Protein AF-A0A1W9QXQ5-F1 (afdb_monomer_lite)

Radius of gyration: 15.57 Å; chains: 1; bounding box: 35×20×49 Å

Foldseek 3Di:
DDPVVVVVVVLVCLQCVLVVVLVVQCVLQPDPVLNVLSVVLSVCLVVVLVVLLCCLPPPDPDPCSVCSSVVSSVVSVVSVVVSSVVSVVVRVD

pLDDT: mean 92.26, std 5.92, range [60.91, 98.0]

Secondary structure (DSSP, 8-state):
--HHHHHHHHHHHHHHHHHHHHHHHHHH--SHHHHHHHHHHHHHHHHHHHHHHHIIIIIS--TTGGGHHHHHHHHHHHHHHHHHHHHHHHHT-

Sequence (93 aa):
MDTFALGAIGFLIWAISPYLFAVFMTKQSIQYAATLVVMGVSSILAIGGIFLLIDAMYIHLDAQSALVFVVIPMYQWIILLIAALPVYFINKK

Structure (mmCIF, N/CA/C/O backbone):
data_AF-A0A1W9QXQ5-F1
#
_entry.id   AF-A0A1W9QXQ5-F1
#
loop_
_atom_site.group_PDB
_atom_site.id
_atom_site.type_symbol
_atom_site.label_atom_id
_atom_site.label_alt_id
_atom_site.label_comp_id
_atom_site.label_asym_id
_atom_site.label_entity_id
_atom_site.label_seq_id
_atom_site.pdbx_PDB_ins_code
_atom_site.Cartn_x
_atom_site.Cartn_y
_atom_site.Cartn_z
_atom_site.occupancy
_atom_site.B_iso_or_equiv
_atom_site.auth_seq_id
_atom_site.auth_comp_id
_atom_site.auth_asym_id
_atom_site.auth_atom_id
_atom_site.pdbx_PDB_model_num
ATOM 1 N N . MET A 1 1 ? -5.884 -9.552 -27.395 1.00 60.91 1 MET A N 1
ATOM 2 C CA . MET A 1 1 ? -5.023 -8.741 -26.513 1.00 60.91 1 MET A CA 1
ATOM 3 C C . MET A 1 1 ? -3.655 -9.368 -26.532 1.00 60.91 1 MET A C 1
ATOM 5 O O . MET A 1 1 ? -3.557 -10.575 -26.344 1.00 60.91 1 MET A O 1
ATOM 9 N N . ASP A 1 2 ? -2.638 -8.567 -26.792 1.00 83.38 2 ASP A N 1
ATOM 10 C CA . ASP A 1 2 ? -1.264 -9.042 -26.902 1.00 83.38 2 ASP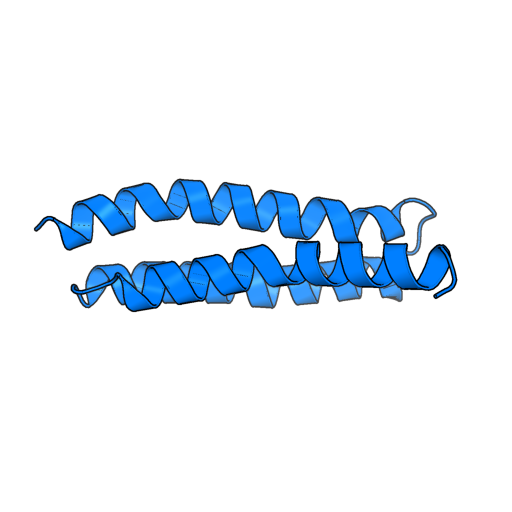 A CA 1
ATOM 11 C C . ASP A 1 2 ? -0.774 -9.448 -25.503 1.00 83.38 2 ASP A C 1
ATOM 13 O O . ASP A 1 2 ? -1.176 -8.850 -24.500 1.00 83.38 2 ASP A O 1
ATOM 17 N N . THR A 1 3 ? 0.074 -10.472 -25.404 1.00 82.50 3 THR A N 1
ATOM 18 C CA . THR A 1 3 ? 0.574 -11.005 -24.118 1.00 82.50 3 THR A CA 1
ATOM 19 C C . THR A 1 3 ? 1.219 -9.928 -23.244 1.00 82.50 3 THR A C 1
ATOM 21 O O . THR A 1 3 ? 1.055 -9.932 -22.025 1.00 82.50 3 THR A O 1
ATOM 24 N N . PHE A 1 4 ? 1.879 -8.958 -23.876 1.00 83.06 4 PHE A N 1
ATOM 25 C CA . PHE A 1 4 ? 2.438 -7.776 -23.228 1.00 83.06 4 PHE A CA 1
ATOM 26 C C . PHE A 1 4 ? 1.374 -6.927 -22.511 1.00 83.06 4 PHE A C 1
ATOM 28 O O . PHE A 1 4 ? 1.547 -6.569 -21.347 1.00 83.06 4 PHE A O 1
ATOM 35 N N . ALA A 1 5 ? 0.246 -6.649 -23.173 1.00 87.81 5 ALA A N 1
ATOM 36 C CA . ALA A 1 5 ? -0.835 -5.850 -22.600 1.00 87.81 5 ALA A CA 1
ATOM 37 C C . ALA A 1 5 ? -1.476 -6.550 -21.391 1.00 87.81 5 ALA A C 1
ATOM 39 O O . ALA A 1 5 ? -1.763 -5.909 -20.381 1.00 87.81 5 ALA A O 1
ATOM 40 N N . LEU A 1 6 ? -1.640 -7.874 -21.462 1.00 89.88 6 LEU A N 1
ATOM 41 C CA . LEU A 1 6 ? -2.112 -8.683 -20.334 1.00 89.88 6 LEU A CA 1
ATOM 42 C C . LEU A 1 6 ? -1.150 -8.626 -19.139 1.00 89.88 6 LEU A C 1
ATOM 44 O O . LEU A 1 6 ? -1.600 -8.459 -18.005 1.00 89.88 6 LEU A O 1
ATOM 48 N N . GLY A 1 7 ? 0.160 -8.712 -19.388 1.00 88.19 7 GLY A N 1
ATOM 49 C CA . GLY A 1 7 ? 1.179 -8.581 -18.344 1.00 88.19 7 GLY A CA 1
ATOM 50 C C . GLY A 1 7 ? 1.132 -7.219 -17.647 1.00 88.19 7 GLY A C 1
ATOM 51 O O . GLY A 1 7 ? 1.109 -7.154 -16.419 1.00 88.19 7 GLY A O 1
ATOM 52 N N . ALA A 1 8 ? 1.032 -6.133 -18.419 1.00 89.12 8 ALA A N 1
ATOM 53 C CA . ALA A 1 8 ? 0.928 -4.778 -17.878 1.00 89.12 8 ALA A CA 1
ATOM 54 C C . ALA A 1 8 ? -0.329 -4.588 -17.010 1.00 89.12 8 ALA A C 1
ATOM 56 O O . ALA A 1 8 ? -0.243 -4.035 -15.914 1.00 89.12 8 ALA A O 1
ATOM 57 N N . ILE A 1 9 ? -1.483 -5.100 -17.455 1.00 92.06 9 ILE A N 1
ATOM 58 C CA . ILE A 1 9 ? -2.723 -5.076 -16.663 1.00 92.06 9 ILE A CA 1
ATOM 59 C C . ILE A 1 9 ? -2.538 -5.837 -15.344 1.00 92.06 9 ILE A C 1
ATOM 61 O O . ILE A 1 9 ? -2.948 -5.344 -14.294 1.00 92.06 9 ILE A O 1
ATOM 65 N N . GLY A 1 1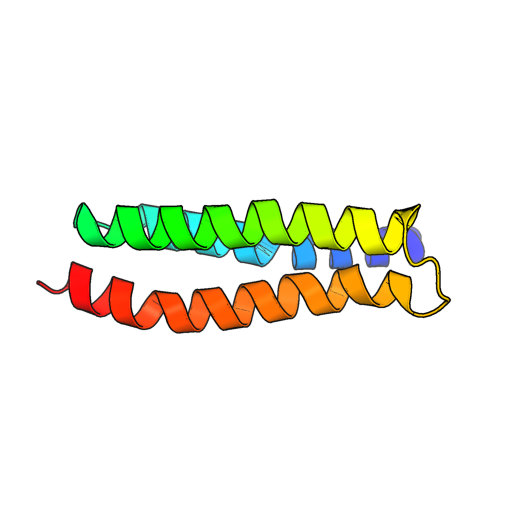0 ? -1.882 -7.001 -15.375 1.00 92.44 10 GLY A N 1
ATOM 66 C CA . GLY A 1 10 ? -1.566 -7.773 -14.171 1.00 92.44 10 GLY A CA 1
ATOM 67 C C . GLY A 1 10 ? -0.739 -6.976 -13.159 1.00 92.44 10 GLY A C 1
ATOM 68 O O . GLY A 1 10 ? -1.098 -6.923 -11.982 1.00 92.44 10 GLY A O 1
ATOM 69 N N . PHE A 1 11 ? 0.312 -6.288 -13.615 1.00 90.75 11 PHE A N 1
ATOM 70 C CA . PHE A 1 11 ? 1.120 -5.425 -12.747 1.00 90.75 11 PHE A CA 1
ATOM 71 C C . PHE A 1 11 ? 0.348 -4.220 -12.212 1.00 90.75 11 PHE A C 1
ATOM 73 O O . PHE A 1 11 ? 0.525 -3.864 -11.050 1.00 90.75 11 PHE A O 1
ATOM 80 N N . LEU A 1 12 ? -0.536 -3.617 -13.009 1.00 91.81 12 LEU A N 1
ATOM 81 C CA . LEU A 1 12 ? -1.384 -2.519 -12.540 1.00 91.81 12 LEU A CA 1
ATOM 82 C C . LEU A 1 12 ? -2.341 -2.981 -11.439 1.00 91.81 12 LEU A C 1
ATOM 84 O O . LEU A 1 12 ? -2.460 -2.317 -10.411 1.00 91.81 12 LEU A O 1
ATOM 88 N N . ILE A 1 13 ? -2.983 -4.138 -11.616 1.00 95.38 13 ILE A N 1
ATOM 89 C CA . ILE A 1 13 ? -3.856 -4.724 -10.591 1.00 95.38 13 ILE A CA 1
ATOM 90 C C . ILE A 1 13 ? -3.048 -5.029 -9.326 1.00 95.38 13 ILE A C 1
ATOM 92 O O . ILE A 1 13 ? -3.475 -4.666 -8.228 1.00 95.38 13 ILE A O 1
ATOM 96 N N . TRP A 1 14 ? -1.868 -5.638 -9.474 1.00 95.44 14 TRP A N 1
ATOM 97 C CA . TRP A 1 14 ? -0.959 -5.908 -8.361 1.00 95.44 14 TRP A CA 1
ATOM 98 C C . TRP A 1 14 ? -0.592 -4.628 -7.608 1.00 95.44 14 TRP A C 1
ATOM 100 O O . TRP A 1 14 ? -0.768 -4.571 -6.392 1.00 95.44 14 TRP A O 1
ATOM 110 N N . ALA A 1 15 ? -0.184 -3.581 -8.325 1.00 92.94 15 ALA A N 1
ATOM 111 C CA . ALA A 1 15 ? 0.220 -2.305 -7.750 1.00 92.94 15 ALA A CA 1
ATOM 112 C C . ALA A 1 15 ? -0.926 -1.550 -7.066 1.00 92.94 15 ALA A C 1
ATOM 114 O O . ALA A 1 15 ? -0.702 -0.889 -6.057 1.00 92.94 15 ALA A O 1
ATOM 115 N N . ILE A 1 16 ? -2.155 -1.651 -7.579 1.00 94.44 16 ILE A N 1
ATOM 116 C CA . ILE A 1 16 ? -3.324 -0.960 -7.013 1.00 94.44 16 ILE A CA 1
ATOM 117 C C . ILE A 1 16 ? -3.908 -1.718 -5.807 1.00 94.44 16 ILE A C 1
ATOM 119 O O . ILE A 1 16 ? -4.491 -1.108 -4.906 1.00 94.44 16 ILE A O 1
ATOM 123 N N . SER A 1 17 ? -3.738 -3.041 -5.755 1.00 96.88 17 SER A N 1
ATOM 124 C CA . SER A 1 17 ? -4.363 -3.903 -4.745 1.00 96.88 17 SER A CA 1
ATOM 125 C C . SER A 1 17 ? -4.111 -3.525 -3.269 1.00 96.88 17 SER A C 1
ATOM 127 O O . SER A 1 17 ? -5.084 -3.571 -2.507 1.00 96.88 17 SER A O 1
ATOM 129 N N . PRO A 1 18 ? -2.915 -3.067 -2.830 1.00 96.94 18 PRO A N 1
ATOM 130 C CA . PRO A 1 18 ? -2.704 -2.656 -1.441 1.00 96.94 18 PRO A CA 1
ATOM 131 C C . PRO A 1 18 ? -3.570 -1.444 -1.074 1.00 96.94 18 PRO A C 1
ATOM 133 O O . PRO A 1 18 ? -4.146 -1.382 0.010 1.00 96.94 18 PRO A O 1
ATOM 136 N N . TYR A 1 19 ? -3.737 -0.493 -1.995 1.00 95.06 19 TYR A N 1
ATOM 137 C CA . TYR A 1 19 ? -4.551 0.700 -1.758 1.00 95.06 19 TYR A CA 1
ATOM 138 C C . TYR A 1 19 ? -6.041 0.363 -1.670 1.00 95.06 19 TYR A C 1
ATOM 140 O O . TYR A 1 19 ? -6.751 0.930 -0.840 1.00 95.06 19 TYR A O 1
ATOM 148 N N . LEU A 1 20 ? -6.521 -0.604 -2.460 1.00 96.94 20 LEU A N 1
ATOM 149 C CA . LEU A 1 20 ? -7.891 -1.112 -2.321 1.00 96.94 20 LEU A CA 1
ATOM 150 C C . LEU A 1 20 ? -8.111 -1.757 -0.949 1.00 96.94 20 LEU A C 1
ATOM 152 O O . LEU A 1 20 ? -9.154 -1.547 -0.327 1.00 96.94 20 LEU A O 1
ATOM 156 N N . PHE A 1 21 ? -7.118 -2.491 -0.447 1.00 97.44 21 PHE A N 1
ATOM 157 C CA . PHE A 1 21 ? -7.167 -3.052 0.898 1.00 97.44 21 PHE A CA 1
ATOM 158 C C . PHE A 1 21 ? -7.151 -1.962 1.982 1.00 97.44 21 PHE A C 1
ATOM 160 O O . PHE A 1 21 ? -7.944 -2.024 2.920 1.00 97.44 21 PHE A O 1
ATOM 167 N N . ALA A 1 22 ? -6.351 -0.906 1.826 1.00 96.00 22 ALA A N 1
ATOM 168 C CA . ALA A 1 22 ? -6.363 0.245 2.730 1.00 96.00 22 ALA A CA 1
ATOM 169 C C . ALA A 1 22 ? -7.726 0.975 2.749 1.00 96.00 22 ALA A C 1
ATOM 171 O O . ALA A 1 22 ? -8.223 1.360 3.815 1.00 96.00 22 ALA A O 1
ATOM 172 N N . VAL A 1 23 ? -8.386 1.102 1.590 1.00 95.81 23 VAL A N 1
ATOM 173 C CA . VAL A 1 23 ? -9.762 1.622 1.494 1.00 95.81 23 VAL A CA 1
ATOM 174 C C . VAL A 1 23 ? -10.742 0.702 2.226 1.00 95.81 23 VAL A C 1
ATOM 176 O O . VAL A 1 23 ? -11.600 1.185 2.968 1.00 95.81 23 VAL A O 1
ATOM 179 N N . PHE A 1 24 ? -10.609 -0.617 2.068 1.00 96.31 24 PHE A N 1
ATOM 180 C CA . PHE A 1 24 ? -11.417 -1.585 2.809 1.00 96.31 24 PHE A CA 1
ATOM 181 C C . PHE A 1 24 ? -11.218 -1.455 4.329 1.00 96.31 24 PHE A C 1
ATOM 183 O O . PHE A 1 24 ? -12.202 -1.373 5.062 1.00 96.31 24 PHE A O 1
ATOM 190 N N . MET A 1 25 ? -9.975 -1.350 4.807 1.00 95.75 25 MET A N 1
ATOM 191 C CA . MET A 1 25 ? -9.669 -1.145 6.230 1.00 95.75 25 MET A CA 1
ATOM 192 C C . MET A 1 25 ? -10.265 0.158 6.770 1.00 95.75 25 MET A C 1
ATOM 194 O O . MET A 1 25 ? -10.820 0.174 7.868 1.00 95.75 25 MET A O 1
ATOM 198 N N . THR A 1 26 ? -10.204 1.237 5.988 1.00 94.25 26 THR A N 1
ATOM 199 C CA . THR A 1 26 ? -10.839 2.516 6.341 1.00 94.25 26 THR A CA 1
ATOM 200 C C . THR A 1 26 ? -12.351 2.354 6.481 1.00 94.25 26 THR A C 1
ATOM 202 O O . THR A 1 26 ? -12.924 2.810 7.464 1.00 94.25 26 THR A O 1
ATOM 205 N N . LYS A 1 27 ? -13.004 1.648 5.549 1.00 94.00 27 LYS A N 1
ATOM 206 C CA . LYS A 1 27 ? -14.451 1.380 5.615 1.00 94.00 27 LYS A CA 1
ATOM 207 C C . LYS A 1 27 ? -14.865 0.535 6.822 1.00 94.00 27 LYS A C 1
ATOM 209 O O . LYS A 1 27 ? -15.971 0.709 7.318 1.00 94.00 27 LYS A O 1
ATOM 214 N N . GLN A 1 28 ? -14.006 -0.378 7.272 1.00 92.12 28 GLN A N 1
ATOM 215 C CA . GLN A 1 28 ? -14.241 -1.211 8.459 1.00 92.12 28 GLN A CA 1
ATOM 216 C C . GLN A 1 28 ? -13.901 -0.491 9.775 1.00 92.12 28 GLN A C 1
ATOM 218 O O . GLN A 1 28 ? -14.159 -1.023 10.853 1.00 92.12 28 GLN A O 1
ATOM 223 N N . SER A 1 29 ? -13.288 0.695 9.710 1.00 91.56 29 SER A N 1
ATOM 224 C CA . SER A 1 29 ? -12.885 1.448 10.895 1.00 91.56 29 SER A CA 1
ATOM 225 C C . SER A 1 29 ? -14.067 2.212 11.476 1.00 91.56 29 SER A C 1
ATOM 227 O O . SER A 1 29 ? -14.589 3.136 10.862 1.00 91.56 29 SER A O 1
ATOM 229 N N . ILE A 1 30 ? -14.481 1.810 12.677 1.00 91.19 30 ILE A N 1
ATOM 230 C CA . ILE A 1 30 ? -15.585 2.428 13.423 1.00 91.19 30 ILE A CA 1
ATOM 231 C C . ILE A 1 30 ? -15.024 3.477 14.388 1.00 91.19 30 ILE A C 1
ATOM 233 O O . ILE A 1 30 ? -15.605 4.544 14.578 1.00 91.19 30 ILE A O 1
ATOM 237 N N . GLN A 1 31 ? -13.863 3.188 14.978 1.00 93.56 31 GLN A N 1
ATOM 238 C CA . GLN A 1 31 ? -13.213 4.063 15.944 1.00 93.56 31 GLN A CA 1
ATOM 239 C C . GLN A 1 31 ? -12.351 5.121 15.245 1.00 93.56 31 GLN A C 1
ATOM 241 O O . GLN A 1 31 ? -11.551 4.801 14.365 1.00 93.56 31 GLN A O 1
ATOM 246 N N . TYR A 1 3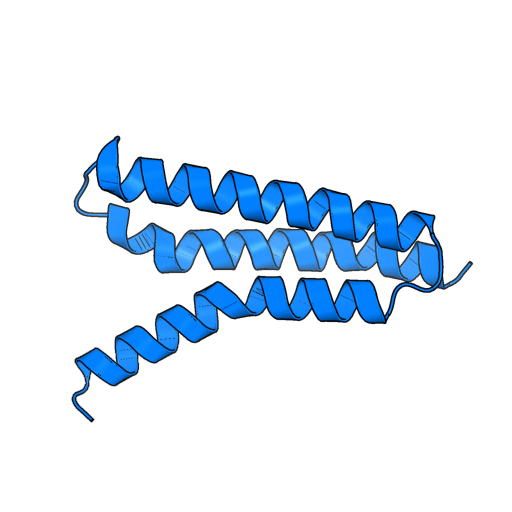2 ? -12.418 6.373 15.712 1.00 92.81 32 TYR A N 1
ATOM 247 C CA . TYR A 1 32 ? -11.591 7.470 15.184 1.00 92.81 32 TYR A CA 1
ATOM 248 C C . TYR A 1 32 ? -10.089 7.140 15.224 1.00 92.81 32 TYR A C 1
ATOM 250 O O . TYR A 1 32 ? -9.361 7.390 14.264 1.00 92.81 32 TYR A O 1
ATOM 258 N N . ALA A 1 33 ? -9.633 6.501 16.306 1.00 93.75 33 ALA A N 1
ATOM 259 C CA . ALA A 1 33 ? -8.247 6.066 16.448 1.00 93.75 33 ALA A CA 1
ATOM 260 C C . ALA A 1 33 ? -7.836 5.025 15.390 1.00 93.75 33 ALA A C 1
ATOM 262 O O . ALA A 1 33 ? -6.725 5.097 14.870 1.00 93.75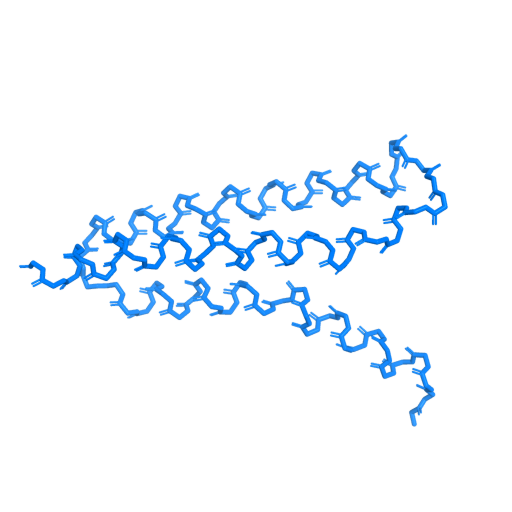 33 ALA A O 1
ATOM 263 N N . ALA A 1 34 ? -8.724 4.089 15.031 1.00 94.62 34 ALA A N 1
ATOM 264 C CA . ALA A 1 34 ? -8.459 3.114 13.974 1.00 94.62 34 ALA A CA 1
ATOM 265 C C . ALA A 1 34 ? -8.313 3.816 12.616 1.00 94.62 34 ALA A C 1
ATOM 267 O O . ALA A 1 34 ? -7.341 3.573 11.901 1.00 94.62 34 ALA A O 1
ATOM 268 N N . THR A 1 35 ? -9.203 4.764 12.312 1.00 94.81 35 THR A N 1
ATOM 269 C CA . THR A 1 35 ? -9.133 5.577 11.091 1.00 94.81 35 THR A CA 1
ATOM 270 C C . THR A 1 35 ? -7.828 6.370 11.002 1.00 94.81 35 THR A C 1
ATOM 272 O O . THR A 1 35 ? -7.206 6.391 9.941 1.00 94.81 35 THR A O 1
ATOM 275 N N . LEU A 1 36 ? -7.360 6.967 12.105 1.00 95.88 36 LEU A N 1
ATOM 276 C CA . LEU A 1 36 ? -6.071 7.671 12.137 1.00 95.88 36 LEU A CA 1
ATOM 277 C C . LEU A 1 36 ? -4.887 6.747 11.831 1.00 95.88 36 LEU A C 1
ATOM 279 O O . LEU A 1 36 ? -3.987 7.142 11.091 1.00 95.88 36 LEU A O 1
ATOM 283 N N . VAL A 1 37 ? -4.892 5.519 12.360 1.00 95.50 37 VAL A N 1
ATOM 284 C CA . VAL A 1 37 ? -3.844 4.528 12.070 1.00 95.50 37 VAL A CA 1
ATOM 285 C C . VAL A 1 37 ? -3.844 4.170 10.585 1.00 95.50 37 VAL A C 1
ATOM 287 O O . VAL A 1 37 ? -2.793 4.244 9.945 1.00 95.50 37 VAL A O 1
ATOM 290 N N . VAL A 1 38 ? -5.008 3.837 10.013 1.00 95.62 38 VAL A N 1
ATOM 291 C CA . VAL A 1 38 ? -5.110 3.492 8.584 1.00 95.62 38 VAL A CA 1
ATOM 292 C C . VAL A 1 38 ? -4.682 4.667 7.708 1.00 95.62 38 VAL A C 1
ATOM 294 O O . VAL A 1 38 ? -3.927 4.471 6.756 1.00 95.62 38 VAL A O 1
ATOM 297 N N . MET A 1 39 ? -5.095 5.890 8.047 1.00 95.31 39 MET A N 1
ATOM 298 C CA . MET A 1 39 ? -4.715 7.103 7.322 1.00 95.31 39 MET A CA 1
ATOM 299 C C . MET A 1 39 ? -3.201 7.347 7.376 1.00 95.31 39 MET A C 1
ATOM 301 O O . MET A 1 39 ? -2.585 7.606 6.340 1.00 95.31 39 MET A O 1
ATOM 305 N N . GLY A 1 40 ? -2.589 7.230 8.558 1.00 96.25 40 GLY A N 1
ATOM 306 C CA . GLY A 1 40 ? -1.150 7.416 8.743 1.00 96.25 40 GLY A CA 1
ATOM 307 C C . GLY A 1 40 ? -0.331 6.408 7.938 1.00 96.25 40 GLY A C 1
ATOM 308 O O . GLY A 1 40 ? 0.542 6.799 7.163 1.00 96.25 40 GLY A O 1
ATOM 309 N N . VAL A 1 41 ? -0.669 5.119 8.049 1.00 96.50 41 VAL A N 1
ATOM 310 C CA . VAL A 1 41 ? -0.011 4.052 7.280 1.00 96.50 41 VAL A CA 1
ATOM 311 C C . VAL A 1 41 ? -0.193 4.278 5.779 1.00 96.50 41 VAL A C 1
ATOM 313 O O . VAL A 1 41 ? 0.788 4.269 5.041 1.00 96.50 41 VAL A O 1
ATOM 316 N N . SER A 1 42 ? -1.416 4.559 5.324 1.00 95.44 42 SER A N 1
ATOM 317 C CA . SER A 1 42 ? -1.701 4.788 3.899 1.00 95.44 42 SER A CA 1
ATOM 318 C C . SER A 1 42 ? -0.913 5.971 3.335 1.00 95.44 42 SER A C 1
ATOM 320 O O . SER A 1 42 ? -0.403 5.891 2.220 1.00 95.44 42 SER A O 1
ATOM 322 N N . SER A 1 43 ? -0.760 7.043 4.117 1.00 95.56 43 SER A N 1
ATOM 323 C CA . SER A 1 43 ? 0.007 8.229 3.720 1.00 95.56 43 SER A CA 1
ATOM 324 C C . SER A 1 43 ? 1.489 7.904 3.539 1.00 95.56 43 SER A C 1
ATOM 326 O O . SER A 1 43 ? 2.076 8.264 2.519 1.00 95.56 43 SER A O 1
ATOM 328 N N . ILE A 1 44 ? 2.083 7.167 4.484 1.00 96.62 44 ILE A N 1
ATOM 329 C CA . ILE A 1 44 ? 3.484 6.728 4.400 1.00 96.62 44 ILE A CA 1
ATOM 330 C C . ILE A 1 44 ? 3.690 5.829 3.179 1.00 96.62 44 ILE A C 1
ATOM 332 O O . ILE A 1 44 ? 4.641 6.030 2.427 1.00 96.62 44 ILE A O 1
ATOM 336 N N . LEU A 1 45 ? 2.793 4.866 2.950 1.00 95.69 45 LEU A N 1
ATOM 337 C CA . LEU A 1 45 ? 2.907 3.939 1.824 1.00 95.69 45 LEU A CA 1
ATOM 338 C C . LEU A 1 45 ? 2.749 4.634 0.470 1.00 95.69 45 LEU A C 1
ATOM 340 O O . LEU A 1 45 ? 3.474 4.288 -0.462 1.00 95.69 45 LEU A O 1
ATOM 344 N N . ALA A 1 46 ? 1.841 5.606 0.357 1.00 93.88 46 ALA A N 1
ATOM 345 C CA . ALA A 1 46 ? 1.636 6.362 -0.875 1.00 93.88 46 ALA A CA 1
ATOM 346 C C . ALA A 1 46 ? 2.828 7.279 -1.180 1.00 93.88 46 ALA A C 1
ATOM 348 O O . ALA A 1 46 ? 3.389 7.216 -2.272 1.00 93.88 46 ALA A O 1
ATOM 349 N N . ILE A 1 47 ? 3.257 8.090 -0.206 1.00 96.25 47 ILE A N 1
ATOM 350 C CA . ILE A 1 47 ? 4.381 9.022 -0.380 1.00 96.25 47 ILE A CA 1
ATOM 351 C C . ILE A 1 47 ? 5.684 8.247 -0.605 1.00 96.25 47 ILE A C 1
ATOM 353 O O . ILE A 1 47 ? 6.419 8.536 -1.547 1.00 96.25 47 ILE A O 1
ATOM 357 N N . GLY A 1 48 ? 5.948 7.230 0.220 1.00 94.56 48 GLY A N 1
ATOM 358 C CA . GLY A 1 48 ? 7.123 6.373 0.087 1.00 94.56 48 GLY A CA 1
ATOM 359 C C . GLY A 1 48 ? 7.132 5.598 -1.230 1.00 94.56 48 GLY A C 1
ATOM 360 O O . GLY A 1 48 ? 8.168 5.517 -1.880 1.00 94.56 48 GLY A O 1
ATOM 361 N N . GLY A 1 49 ? 5.977 5.091 -1.672 1.00 93.00 49 GLY A N 1
ATOM 362 C CA . GLY A 1 49 ? 5.840 4.426 -2.967 1.00 93.00 49 GLY A CA 1
ATOM 363 C C . GLY A 1 49 ? 6.171 5.352 -4.137 1.00 93.00 49 GLY A C 1
ATOM 364 O O . GLY A 1 49 ? 6.958 4.977 -5.001 1.00 93.00 49 GLY A O 1
ATOM 365 N N . ILE A 1 50 ? 5.637 6.579 -4.142 1.00 93.56 50 ILE A N 1
ATOM 366 C CA . ILE A 1 50 ? 5.960 7.590 -5.164 1.00 93.56 50 ILE A CA 1
ATOM 367 C C . ILE A 1 50 ? 7.457 7.906 -5.157 1.00 93.56 50 ILE A C 1
ATOM 369 O O . ILE A 1 50 ? 8.078 7.926 -6.217 1.00 93.56 50 ILE A O 1
ATOM 373 N N . PHE A 1 51 ? 8.045 8.118 -3.978 1.00 94.75 51 PHE A N 1
ATOM 374 C CA . PHE A 1 51 ? 9.474 8.396 -3.849 1.00 94.75 51 PHE A CA 1
ATOM 375 C C . PHE A 1 51 ? 10.333 7.271 -4.441 1.00 94.75 51 PHE A C 1
ATOM 377 O O . PHE A 1 51 ? 11.214 7.544 -5.251 1.00 94.75 51 PHE A O 1
ATOM 384 N N . LEU A 1 52 ? 10.041 6.012 -4.101 1.00 92.94 52 LEU A N 1
ATOM 385 C CA . LEU A 1 52 ? 10.782 4.854 -4.612 1.00 92.94 52 LEU A CA 1
ATOM 386 C C . LEU A 1 52 ? 10.595 4.652 -6.122 1.00 92.94 52 LEU A C 1
ATOM 388 O O . LEU A 1 52 ? 11.529 4.236 -6.802 1.00 92.94 52 LEU A O 1
ATOM 392 N N . LEU A 1 53 ? 9.412 4.967 -6.661 1.00 91.25 53 LEU A N 1
ATOM 393 C CA . LEU A 1 53 ? 9.186 4.952 -8.108 1.00 91.25 53 LEU A CA 1
ATOM 394 C C . LEU A 1 53 ? 10.018 6.025 -8.816 1.00 91.25 53 LEU A C 1
ATOM 396 O O . LEU A 1 53 ? 10.640 5.735 -9.834 1.00 91.25 53 LEU A O 1
ATOM 400 N N . ILE A 1 54 ? 10.063 7.246 -8.274 1.00 93.19 54 ILE A N 1
ATOM 401 C CA . ILE A 1 54 ? 10.892 8.327 -8.825 1.00 93.19 54 ILE A CA 1
ATOM 402 C C . ILE A 1 54 ? 12.370 7.939 -8.778 1.00 93.19 54 ILE A C 1
ATOM 404 O O . ILE A 1 54 ? 13.078 8.108 -9.770 1.00 93.19 54 ILE A O 1
ATOM 408 N N . ASP A 1 55 ? 12.826 7.397 -7.651 1.00 91.94 55 ASP A N 1
ATOM 409 C CA . ASP A 1 55 ? 14.209 6.967 -7.478 1.00 91.94 55 ASP A CA 1
ATOM 410 C C . ASP A 1 55 ? 14.610 5.918 -8.524 1.00 91.94 55 ASP A C 1
ATOM 412 O O . ASP A 1 55 ? 15.582 6.116 -9.254 1.00 91.94 55 ASP A O 1
ATOM 416 N N . ALA A 1 56 ? 13.799 4.873 -8.690 1.00 91.44 56 ALA A N 1
ATOM 417 C CA . ALA A 1 56 ? 14.062 3.802 -9.647 1.00 91.44 56 ALA A CA 1
ATOM 418 C C . ALA A 1 56 ? 13.988 4.254 -11.115 1.00 91.44 56 ALA A C 1
ATOM 420 O O . ALA A 1 56 ? 14.708 3.727 -11.962 1.00 91.44 56 ALA A O 1
ATOM 421 N N . MET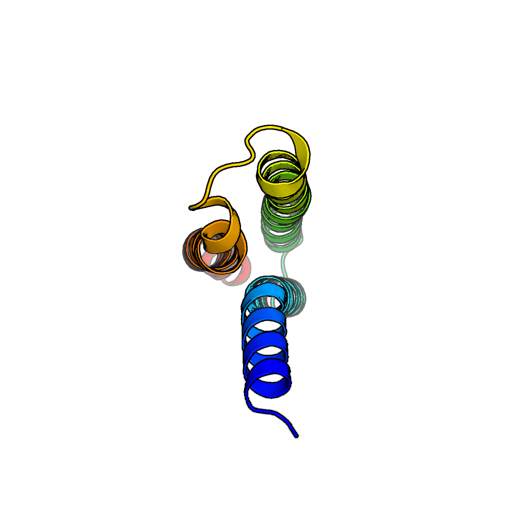 A 1 57 ? 13.113 5.214 -11.434 1.00 90.12 57 MET A N 1
ATOM 422 C CA . MET A 1 57 ? 12.916 5.681 -12.810 1.00 90.12 57 MET A CA 1
ATOM 423 C C . MET A 1 57 ? 13.888 6.784 -13.233 1.00 90.12 57 MET A C 1
ATOM 425 O O . MET A 1 57 ? 14.108 6.951 -14.432 1.00 90.12 57 MET A O 1
ATOM 429 N N . TYR A 1 58 ? 14.430 7.562 -12.292 1.00 92.56 58 TYR A N 1
ATOM 430 C CA . TYR A 1 58 ? 15.152 8.794 -12.629 1.00 92.56 58 TYR A CA 1
ATOM 431 C C . TYR A 1 58 ? 16.477 8.994 -11.892 1.00 92.56 58 TYR A C 1
ATOM 433 O O . TYR A 1 58 ? 17.309 9.752 -12.389 1.00 92.56 58 TYR A O 1
ATOM 441 N N . ILE A 1 59 ? 16.693 8.362 -10.736 1.00 92.00 59 ILE A N 1
ATOM 442 C CA . ILE A 1 59 ? 17.875 8.611 -9.894 1.00 92.00 59 ILE A CA 1
ATOM 443 C C . ILE A 1 59 ? 18.857 7.439 -9.993 1.00 92.00 59 ILE A C 1
ATOM 445 O O . ILE A 1 59 ? 20.001 7.629 -10.407 1.00 92.00 59 ILE A O 1
ATOM 449 N N . HIS A 1 60 ? 18.405 6.224 -9.680 1.00 88.25 60 HIS A N 1
ATOM 450 C CA . HIS A 1 60 ? 19.208 4.999 -9.684 1.00 88.25 60 HIS A CA 1
ATOM 451 C C . HIS A 1 60 ? 18.740 4.050 -10.792 1.00 88.25 60 HIS A C 1
ATOM 453 O O . HIS A 1 60 ? 18.135 3.006 -10.555 1.00 88.25 60 HIS A O 1
ATOM 459 N N . LEU A 1 61 ? 19.030 4.442 -12.033 1.00 87.06 61 LEU A N 1
ATOM 460 C CA . LEU A 1 61 ? 18.721 3.667 -13.233 1.00 87.06 61 LEU A CA 1
ATOM 461 C C . LEU A 1 61 ? 19.646 2.448 -13.335 1.00 87.06 61 LEU A C 1
ATOM 463 O O . LEU A 1 61 ? 20.757 2.539 -13.859 1.00 87.06 61 LEU A O 1
ATOM 467 N N . ASP A 1 62 ? 19.182 1.298 -12.859 1.00 85.56 62 ASP A N 1
ATOM 468 C CA . ASP A 1 62 ? 19.836 0.010 -13.087 1.00 85.56 62 ASP A CA 1
ATOM 469 C C . ASP A 1 62 ? 18.913 -0.972 -13.838 1.00 85.56 62 ASP A C 1
ATOM 471 O O . ASP A 1 62 ? 17.720 -0.726 -14.039 1.00 85.56 62 ASP A O 1
ATOM 475 N N . ALA A 1 63 ? 19.465 -2.110 -14.269 1.00 78.31 63 ALA A N 1
ATOM 476 C CA . ALA A 1 63 ? 18.701 -3.149 -14.966 1.00 78.31 63 ALA A CA 1
ATOM 477 C C . ALA A 1 63 ? 17.647 -3.849 -14.076 1.00 78.31 63 ALA A C 1
ATOM 479 O O . ALA A 1 63 ? 16.756 -4.523 -14.592 1.00 78.31 63 ALA A O 1
ATOM 480 N N . GLN A 1 64 ? 17.748 -3.708 -12.754 1.00 81.31 64 GLN A N 1
ATOM 481 C CA . GLN A 1 64 ? 16.840 -4.264 -11.750 1.00 81.31 64 GLN A CA 1
ATOM 482 C C . GLN A 1 64 ? 15.746 -3.278 -11.315 1.00 81.31 64 GLN A C 1
ATOM 484 O O . GLN A 1 64 ? 14.802 -3.696 -10.648 1.00 81.31 64 GLN A O 1
ATOM 489 N N . SER A 1 65 ? 15.798 -2.015 -11.737 1.00 83.00 65 SER A N 1
ATOM 490 C CA . SER A 1 65 ? 14.822 -0.970 -11.410 1.00 83.00 65 SER A CA 1
ATOM 491 C C . SER A 1 65 ? 13.388 -1.378 -11.747 1.00 83.00 65 SER A C 1
ATOM 493 O O . SER A 1 65 ? 12.464 -1.021 -11.030 1.00 83.00 65 SER A O 1
ATOM 495 N N . ALA A 1 66 ? 13.176 -2.224 -12.758 1.00 83.69 66 ALA A N 1
ATOM 496 C CA . ALA A 1 66 ? 11.857 -2.765 -13.087 1.00 83.69 66 ALA A CA 1
ATOM 497 C C . ALA A 1 66 ? 11.249 -3.661 -11.982 1.00 83.69 66 ALA A C 1
ATOM 499 O O . ALA A 1 66 ? 10.028 -3.811 -11.910 1.00 83.69 66 ALA A O 1
ATOM 500 N N . LEU A 1 67 ? 12.055 -4.241 -11.084 1.00 89.06 67 LEU A N 1
ATOM 501 C CA . LEU A 1 67 ? 11.556 -5.062 -9.972 1.00 89.06 67 LEU A CA 1
ATOM 502 C C . LEU A 1 67 ? 10.756 -4.247 -8.953 1.00 89.06 67 LEU A C 1
ATOM 504 O O . LEU A 1 67 ? 9.952 -4.823 -8.217 1.00 89.06 67 LEU A O 1
ATOM 508 N N . VAL A 1 68 ? 10.904 -2.920 -8.923 1.00 89.75 68 VAL A N 1
ATOM 509 C CA . VAL A 1 68 ? 10.154 -2.062 -7.994 1.00 89.75 68 VAL A CA 1
ATOM 510 C C . VAL A 1 68 ? 8.642 -2.177 -8.178 1.00 89.75 68 VAL A C 1
ATOM 512 O O . VAL A 1 68 ? 7.909 -2.114 -7.193 1.00 89.75 68 VAL A O 1
ATOM 515 N N . PHE A 1 69 ? 8.169 -2.463 -9.397 1.00 87.56 69 PHE A N 1
ATOM 516 C CA . PHE A 1 69 ? 6.749 -2.696 -9.680 1.00 87.56 69 PHE A CA 1
ATOM 517 C C . PHE A 1 69 ? 6.199 -3.967 -9.012 1.00 87.56 69 PHE A C 1
ATOM 519 O O . PHE A 1 69 ? 4.989 -4.106 -8.852 1.00 87.56 69 PHE A O 1
ATOM 526 N N . VAL A 1 70 ? 7.073 -4.886 -8.590 1.00 92.81 70 VAL A N 1
ATOM 527 C CA . VAL A 1 70 ? 6.715 -6.097 -7.836 1.00 92.81 70 VAL A CA 1
ATOM 528 C C . VAL A 1 70 ? 6.962 -5.903 -6.348 1.00 92.81 70 VAL A C 1
ATOM 530 O O . VAL A 1 70 ? 6.098 -6.209 -5.524 1.00 92.81 70 VAL A O 1
ATOM 533 N N . VAL A 1 71 ? 8.139 -5.378 -6.018 1.00 93.31 71 VAL A N 1
ATOM 534 C CA . VAL A 1 71 ? 8.666 -5.305 -4.657 1.00 93.31 71 VAL A CA 1
ATOM 535 C C . VAL A 1 71 ? 7.959 -4.232 -3.829 1.00 93.31 71 VAL A C 1
ATOM 537 O O . VAL A 1 71 ? 7.629 -4.490 -2.672 1.00 93.31 71 VAL A O 1
ATOM 540 N N . ILE A 1 72 ? 7.661 -3.058 -4.404 1.00 94.50 72 ILE A N 1
ATOM 541 C CA . ILE A 1 72 ? 6.960 -1.991 -3.673 1.00 94.50 72 ILE A CA 1
ATOM 542 C C . ILE A 1 72 ? 5.565 -2.465 -3.231 1.00 94.50 72 ILE A C 1
ATOM 544 O O . ILE A 1 72 ? 5.302 -2.419 -2.025 1.00 94.50 72 ILE A O 1
ATOM 548 N N . PRO A 1 73 ? 4.686 -2.991 -4.114 1.00 96.56 73 PRO A N 1
ATOM 549 C CA . PRO A 1 73 ? 3.370 -3.454 -3.674 1.00 96.56 73 PRO A CA 1
ATOM 550 C C . PRO A 1 73 ? 3.447 -4.628 -2.689 1.00 96.56 73 PRO A C 1
ATOM 552 O O . PRO A 1 73 ? 2.618 -4.720 -1.785 1.00 96.56 73 PRO A O 1
ATOM 555 N N . MET A 1 74 ? 4.466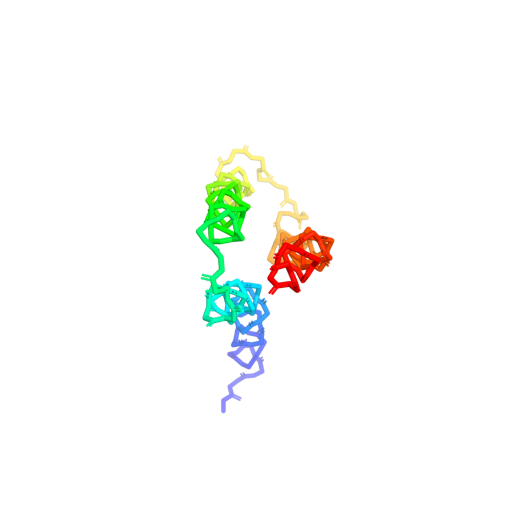 -5.493 -2.800 1.00 97.25 74 MET A N 1
ATOM 556 C CA . MET A 1 74 ? 4.706 -6.574 -1.836 1.00 97.25 74 MET A CA 1
ATOM 557 C C . MET A 1 74 ? 4.971 -6.029 -0.425 1.00 97.25 74 MET A C 1
ATOM 559 O O . MET A 1 74 ? 4.339 -6.474 0.535 1.00 97.25 74 MET A O 1
ATOM 563 N N . TYR A 1 75 ? 5.862 -5.044 -0.282 1.00 96.06 75 TYR A N 1
ATOM 564 C CA . TYR A 1 75 ? 6.119 -4.419 1.018 1.00 96.06 75 TYR A CA 1
ATOM 565 C C . TYR A 1 75 ? 4.902 -3.659 1.547 1.00 96.06 75 TYR A C 1
ATOM 567 O O . TYR A 1 75 ? 4.606 -3.740 2.740 1.00 96.06 75 TYR A O 1
ATOM 575 N N . GLN A 1 76 ? 4.160 -2.975 0.673 1.00 97.19 76 GLN A N 1
ATOM 576 C CA . GLN A 1 76 ? 2.912 -2.308 1.048 1.00 97.19 76 GLN A CA 1
ATOM 577 C C . GLN A 1 76 ? 1.890 -3.304 1.613 1.00 97.19 76 GLN A C 1
ATOM 579 O O . GLN A 1 76 ? 1.291 -3.032 2.653 1.00 97.19 76 GLN A O 1
ATOM 584 N N . TRP A 1 77 ? 1.745 -4.480 0.996 1.00 98.00 77 TRP A N 1
ATOM 585 C CA . TRP A 1 77 ? 0.911 -5.564 1.519 1.00 98.00 77 TRP A CA 1
ATOM 586 C C . TRP A 1 77 ? 1.355 -6.032 2.901 1.00 98.00 77 TRP A C 1
ATOM 588 O O . TRP A 1 77 ? 0.530 -6.094 3.810 1.00 98.00 77 TRP A O 1
ATOM 598 N N . ILE A 1 78 ? 2.644 -6.329 3.082 1.00 97.88 78 ILE A N 1
ATOM 599 C CA . ILE A 1 78 ? 3.178 -6.792 4.372 1.00 97.88 78 ILE A CA 1
ATOM 600 C C . ILE A 1 78 ? 2.880 -5.766 5.472 1.00 97.88 78 ILE A C 1
ATOM 602 O O . ILE A 1 78 ? 2.367 -6.124 6.532 1.00 97.88 78 ILE A O 1
ATOM 606 N N . ILE A 1 79 ? 3.140 -4.484 5.206 1.00 97.69 79 ILE A N 1
ATOM 607 C CA . ILE A 1 79 ? 2.899 -3.405 6.169 1.00 97.69 79 ILE A CA 1
ATOM 608 C C . ILE A 1 79 ? 1.405 -3.277 6.486 1.00 97.69 79 ILE A C 1
ATOM 610 O O . ILE A 1 79 ? 1.044 -3.167 7.658 1.00 97.69 79 ILE A O 1
ATOM 614 N N . LEU A 1 80 ? 0.526 -3.331 5.481 1.00 97.56 80 LEU A N 1
ATOM 615 C CA . LEU A 1 80 ? -0.921 -3.245 5.698 1.00 97.56 80 LEU A CA 1
ATOM 616 C C . LEU A 1 80 ? -1.476 -4.447 6.467 1.00 97.56 80 LEU A C 1
ATOM 618 O O . LEU A 1 80 ? -2.329 -4.264 7.332 1.00 97.56 80 LEU A O 1
ATOM 622 N N . LEU A 1 81 ? -0.983 -5.659 6.204 1.00 97.19 81 LEU A N 1
ATOM 623 C CA . LEU A 1 81 ? -1.377 -6.857 6.950 1.00 97.19 81 LEU A CA 1
ATOM 624 C C . LEU A 1 81 ? -0.963 -6.758 8.422 1.00 97.19 81 LEU A C 1
ATOM 626 O O . LEU A 1 81 ? -1.749 -7.096 9.307 1.00 97.19 81 LEU A O 1
ATOM 630 N N . ILE A 1 82 ? 0.232 -6.231 8.696 1.00 97.19 82 ILE A N 1
ATOM 631 C CA . ILE A 1 82 ? 0.679 -5.959 10.066 1.00 97.19 82 ILE A CA 1
ATOM 632 C C . ILE A 1 82 ? -0.195 -4.874 10.706 1.00 97.19 82 ILE A C 1
ATOM 634 O O . ILE A 1 82 ? -0.638 -5.045 11.840 1.00 97.19 82 ILE A O 1
ATOM 638 N N . ALA A 1 83 ? -0.495 -3.789 9.985 1.00 95.62 83 ALA A N 1
ATOM 639 C CA . ALA A 1 83 ? -1.339 -2.694 10.467 1.00 95.62 83 ALA A CA 1
ATOM 640 C C . ALA A 1 83 ? -2.807 -3.105 10.681 1.00 95.62 83 ALA A C 1
ATOM 642 O O . ALA A 1 83 ? -3.504 -2.503 11.500 1.00 95.62 83 ALA A O 1
ATOM 643 N N . ALA A 1 84 ? -3.285 -4.148 10.001 1.00 95.75 84 ALA A N 1
ATOM 644 C CA . ALA A 1 84 ? -4.633 -4.669 10.193 1.00 95.75 84 ALA A CA 1
ATOM 645 C C . ALA A 1 84 ? -4.852 -5.228 11.606 1.00 95.75 84 ALA A C 1
ATOM 647 O O . ALA A 1 84 ? -5.954 -5.103 12.140 1.00 95.75 84 ALA A O 1
ATOM 648 N N . LEU A 1 85 ? -3.811 -5.772 12.245 1.00 95.12 85 LEU A N 1
ATOM 649 C CA . LEU A 1 85 ? -3.891 -6.298 13.610 1.00 95.12 85 LEU A CA 1
ATOM 650 C C . LEU A 1 85 ? -4.264 -5.222 14.647 1.00 95.12 85 LEU A C 1
ATOM 652 O O . LEU A 1 85 ? -5.296 -5.379 15.304 1.00 95.12 85 LEU A O 1
ATOM 656 N N . PRO A 1 86 ? -3.507 -4.116 14.819 1.00 94.00 86 PRO A N 1
ATOM 657 C CA . PRO A 1 86 ? -3.880 -3.079 15.773 1.00 94.00 86 PRO A CA 1
ATOM 658 C C . PRO A 1 86 ? -5.222 -2.432 15.418 1.00 94.00 86 PRO A C 1
ATOM 660 O O . PRO A 1 86 ? -6.017 -2.184 16.321 1.00 94.00 86 PRO A O 1
ATOM 663 N N . VAL A 1 87 ? -5.524 -2.225 14.131 1.00 95.19 87 VAL A N 1
ATOM 664 C CA . VAL A 1 87 ? -6.821 -1.683 13.683 1.00 95.19 87 VAL A CA 1
ATOM 665 C C . VAL A 1 87 ? -7.980 -2.579 14.130 1.00 95.19 87 VAL A C 1
ATOM 667 O O . VAL A 1 87 ? -8.964 -2.080 14.678 1.00 95.19 87 VAL A O 1
ATOM 670 N N . TYR A 1 88 ? -7.848 -3.899 13.978 1.00 94.62 88 TYR A N 1
ATOM 671 C CA . TYR A 1 88 ? -8.845 -4.864 14.441 1.00 94.62 88 TYR A CA 1
ATOM 672 C C . TYR A 1 88 ? -9.070 -4.781 15.959 1.00 94.62 88 TYR A C 1
ATOM 674 O O . TYR A 1 88 ? -10.212 -4.700 16.414 1.00 94.62 88 TYR A O 1
ATOM 682 N N . PHE A 1 89 ? -7.996 -4.749 16.754 1.00 94.69 89 PHE A N 1
ATOM 683 C CA . PHE A 1 89 ? -8.116 -4.671 18.213 1.00 94.69 89 PHE A CA 1
ATOM 684 C C . PHE A 1 89 ? -8.678 -3.335 18.703 1.00 94.69 89 PHE A C 1
ATOM 686 O O . PHE A 1 89 ? -9.390 -3.320 19.706 1.00 94.69 89 PHE A O 1
ATOM 693 N N . ILE A 1 90 ? -8.384 -2.228 18.016 1.00 94.25 90 ILE A N 1
ATOM 694 C CA . ILE A 1 90 ? -8.956 -0.915 18.334 1.00 94.25 90 ILE A CA 1
ATOM 695 C C . ILE A 1 90 ? -10.459 -0.915 18.046 1.00 94.25 90 ILE A C 1
ATOM 697 O O . ILE A 1 90 ? -11.221 -0.477 18.897 1.00 94.25 90 ILE A O 1
ATOM 701 N N . ASN A 1 91 ? -10.895 -1.449 16.901 1.00 90.94 91 ASN A N 1
ATOM 702 C CA . ASN A 1 91 ? -12.316 -1.496 16.534 1.00 90.94 91 ASN A CA 1
ATOM 703 C C . ASN A 1 91 ? -13.161 -2.432 17.415 1.00 90.94 91 ASN A C 1
ATOM 705 O O . ASN A 1 91 ? -14.378 -2.285 17.449 1.00 90.94 91 ASN A O 1
ATOM 709 N N . LYS A 1 92 ? -12.547 -3.404 18.102 1.00 86.44 92 LYS A N 1
ATOM 710 C CA . LYS A 1 92 ? -13.254 -4.294 19.038 1.00 86.44 92 LYS A CA 1
ATOM 711 C C . LYS A 1 92 ? -13.576 -3.618 20.383 1.00 86.44 92 LYS A C 1
ATOM 713 O O . LYS A 1 92 ? -14.388 -4.153 21.134 1.00 86.44 92 LYS A O 1
ATOM 718 N N . LYS A 1 93 ? -12.904 -2.510 20.709 1.00 67.00 93 LYS A N 1
ATOM 719 C CA . LYS A 1 93 ? -13.171 -1.716 21.915 1.00 67.00 93 LYS A CA 1
ATOM 720 C C . LYS A 1 93 ? -14.340 -0.768 21.688 1.00 67.00 93 LYS A C 1
ATOM 722 O O . LYS A 1 93 ? -15.102 -0.601 22.660 1.00 67.00 93 LYS A O 1
#